Protein AF-A0AAP8N5K2-F1 (afdb_monomer_lite)

pLDDT: mean 96.01, std 2.8, range [82.38, 98.5]

Radius of gyration: 14.58 Å; chains: 1; bounding box: 33×29×34 Å

Secondary structure (DSSP, 8-state):
----SS-TTTTTTS-HHHHHHHHHHTT--EEEE-TTS-SSHHHHHHHHGGGT-EEEEE-----TTTS-HHHHHHHHHHHHT-

Foldseek 3Di:
DQADQVDCVRNVVPAPLNVLQVCLVVPAQADEDDPRFDQAPVRNCVSNVVSNHDHDYYDDDFDVVPDPPVVRCVVCVRVVND

Structure (mmCIF, N/CA/C/O backbone):
data_AF-A0AAP8N5K2-F1
#
_entry.id   AF-A0AAP8N5K2-F1
#
loop_
_atom_site.group_PDB
_atom_site.id
_atom_site.type_symbol
_atom_site.label_atom_id
_atom_site.label_alt_id
_atom_site.label_comp_id
_atom_site.label_asym_id
_atom_site.label_entity_id
_atom_site.label_seq_id
_atom_site.pdbx_PDB_ins_code
_atom_site.Cartn_x
_atom_site.Cartn_y
_atom_site.Cartn_z
_atom_site.occupancy
_atom_site.B_iso_or_equiv
_atom_site.auth_seq_id
_atom_site.auth_comp_id
_atom_site.auth_asym_id
_atom_site.auth_atom_id
_atom_site.pdbx_PDB_model_num
ATOM 1 N N . SER A 1 1 ? -10.045 11.033 3.640 1.00 82.38 1 SER A N 1
ATOM 2 C CA . SER A 1 1 ? -8.602 10.737 3.557 1.00 82.38 1 SER A CA 1
ATOM 3 C C . SER A 1 1 ? -7.925 11.291 4.799 1.00 82.38 1 SER A C 1
ATOM 5 O O . SER A 1 1 ? -8.288 12.393 5.194 1.00 82.38 1 SER A O 1
ATOM 7 N N . TRP A 1 2 ? -7.014 10.535 5.420 1.00 95.69 2 TRP A N 1
ATOM 8 C CA . TRP A 1 2 ? -6.417 10.850 6.734 1.00 95.69 2 TRP A CA 1
ATOM 9 C C . TRP A 1 2 ? -5.055 11.551 6.667 1.00 95.69 2 TRP A C 1
ATOM 11 O O . TRP A 1 2 ? -4.679 12.236 7.617 1.00 95.69 2 TRP A O 1
ATOM 21 N N . SER A 1 3 ? -4.325 11.392 5.564 1.00 95.75 3 SER A N 1
ATOM 22 C CA . SER A 1 3 ? -3.020 12.016 5.339 1.00 95.75 3 SER A CA 1
ATOM 23 C C . SER A 1 3 ? -2.745 12.196 3.849 1.00 95.75 3 SER A C 1
ATOM 25 O O . SER A 1 3 ? -3.372 11.543 3.011 1.00 95.75 3 SER A O 1
ATOM 27 N N . ASN A 1 4 ? -1.797 13.070 3.521 1.00 96.25 4 ASN A N 1
ATOM 28 C CA . ASN A 1 4 ? -1.300 13.267 2.165 1.00 96.25 4 ASN A CA 1
ATOM 29 C C . ASN A 1 4 ? 0.231 13.133 2.140 1.00 96.25 4 ASN A C 1
ATOM 31 O O . ASN A 1 4 ? 0.919 13.844 2.871 1.00 96.25 4 ASN A O 1
ATOM 35 N N . ASP A 1 5 ? 0.749 12.223 1.312 1.00 93.88 5 ASP A N 1
ATOM 36 C CA . ASP A 1 5 ? 2.190 11.945 1.241 1.00 93.88 5 ASP A CA 1
ATOM 37 C C . ASP A 1 5 ? 2.978 13.066 0.542 1.00 93.88 5 ASP A C 1
ATOM 39 O O . ASP A 1 5 ? 4.115 13.344 0.921 1.00 93.88 5 ASP A O 1
ATOM 43 N N . ASP A 1 6 ? 2.371 13.744 -0.438 1.00 95.12 6 ASP A N 1
ATOM 44 C CA . ASP A 1 6 ? 3.008 14.838 -1.184 1.00 95.12 6 ASP A CA 1
ATOM 45 C C . ASP A 1 6 ? 2.985 16.168 -0.412 1.00 95.12 6 ASP A C 1
ATOM 47 O O . ASP A 1 6 ? 3.874 17.007 -0.573 1.00 95.12 6 ASP A O 1
ATOM 51 N N . LEU A 1 7 ? 1.980 16.370 0.449 1.00 95.75 7 LEU A N 1
ATOM 52 C CA . LEU A 1 7 ? 1.818 17.555 1.290 1.00 95.75 7 LEU A CA 1
ATOM 53 C C . LEU A 1 7 ? 1.614 17.161 2.767 1.00 95.75 7 LEU A C 1
ATOM 55 O O . LEU A 1 7 ? 0.484 17.198 3.264 1.00 95.75 7 LEU A O 1
ATOM 59 N N . PRO A 1 8 ? 2.699 16.848 3.507 1.00 93.69 8 PRO A N 1
ATOM 60 C 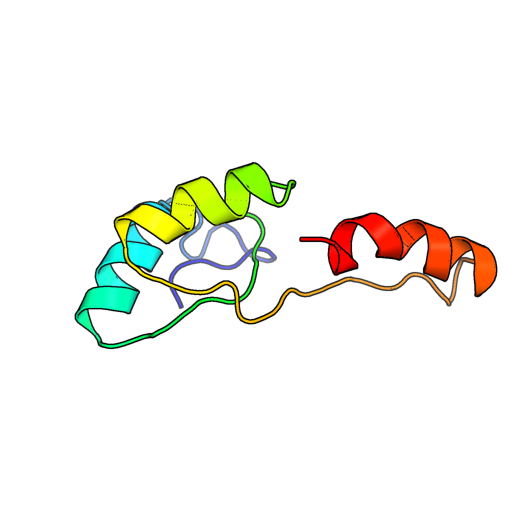CA . PRO A 1 8 ? 2.620 16.302 4.867 1.00 93.69 8 PRO A CA 1
ATOM 61 C C . PRO A 1 8 ? 1.921 17.198 5.897 1.00 93.69 8 PRO A C 1
ATOM 63 O O . PRO A 1 8 ? 1.443 16.708 6.916 1.00 93.69 8 PRO A O 1
ATOM 66 N N . SER A 1 9 ? 1.814 18.508 5.652 1.00 96.25 9 SER A N 1
ATOM 67 C CA . SER A 1 9 ? 1.039 19.408 6.519 1.00 96.25 9 SER A CA 1
ATOM 68 C C . SER A 1 9 ? -0.456 19.062 6.550 1.00 96.25 9 SER A C 1
ATOM 70 O O . SER A 1 9 ? -1.151 19.431 7.496 1.00 96.25 9 SER A O 1
ATOM 72 N N . LEU A 1 10 ? -0.954 18.320 5.556 1.00 96.00 10 LEU A N 1
ATOM 73 C CA . LEU A 1 10 ? -2.313 17.792 5.519 1.00 96.00 10 LEU A CA 1
ATOM 74 C C . LEU A 1 10 ? -2.362 16.397 6.155 1.00 96.00 10 LEU A C 1
ATOM 76 O O . LEU A 1 10 ? -2.305 15.374 5.474 1.00 96.00 10 LEU A O 1
ATOM 80 N N . GLY A 1 11 ? -2.482 16.360 7.483 1.00 95.38 11 GLY A N 1
ATOM 81 C CA . GLY A 1 11 ? -2.709 15.116 8.228 1.00 95.38 11 GLY A CA 1
ATOM 82 C C . GLY A 1 11 ? -1.471 14.229 8.400 1.00 95.38 11 GLY A C 1
ATOM 83 O O . GLY A 1 11 ? -1.602 13.061 8.753 1.00 95.38 11 GLY A O 1
ATOM 84 N N . GLY A 1 12 ? -0.259 14.748 8.181 1.00 95.12 12 GLY A N 1
ATOM 85 C CA . GLY A 1 12 ? 0.986 14.008 8.418 1.00 95.12 12 GLY A CA 1
ATOM 86 C C . GLY A 1 12 ? 1.160 13.545 9.866 1.00 95.12 12 GLY A C 1
ATOM 87 O O . GLY A 1 12 ? 1.708 12.468 10.087 1.00 95.12 12 GLY A O 1
ATOM 88 N N . GLU A 1 13 ? 0.612 14.277 10.835 1.00 96.56 13 GLU A N 1
ATOM 89 C CA . GLU A 1 13 ? 0.610 13.887 12.254 1.00 96.56 13 GLU A CA 1
ATOM 90 C C . GLU A 1 13 ? -0.423 12.801 12.583 1.00 96.56 13 GLU A C 1
ATOM 92 O O . GLU A 1 13 ? -0.338 12.171 13.634 1.00 96.56 13 GLU A O 1
ATOM 97 N N . THR A 1 14 ? -1.388 12.543 11.691 1.00 97.50 14 THR A N 1
ATOM 98 C CA . THR A 1 14 ? -2.390 11.492 11.891 1.00 97.50 14 THR A CA 1
ATOM 99 C C . THR A 1 14 ? -1.704 10.121 11.859 1.00 97.50 14 THR A C 1
ATOM 101 O O . THR A 1 14 ? -1.093 9.763 10.840 1.00 97.50 14 THR A O 1
ATOM 104 N N . PRO A 1 15 ? -1.766 9.325 12.941 1.00 97.19 15 PRO A N 1
ATOM 105 C CA . PRO A 1 15 ? -1.184 7.988 12.958 1.00 97.19 15 PRO A CA 1
ATOM 106 C C . PRO A 1 15 ? -1.885 7.047 11.975 1.00 97.19 15 PRO A C 1
ATOM 108 O O . PRO A 1 15 ? -3.089 7.160 11.745 1.00 97.19 15 PRO A O 1
ATOM 111 N N . LEU A 1 16 ? -1.152 6.058 11.450 1.00 97.50 16 LEU A N 1
ATOM 112 C CA . LEU A 1 16 ? -1.746 5.018 10.603 1.00 97.50 16 LEU A CA 1
ATOM 113 C C . LEU A 1 16 ? -2.883 4.285 11.333 1.00 97.50 16 LEU A C 1
ATOM 115 O O . LEU A 1 16 ? -3.941 4.063 10.756 1.00 97.50 16 LEU A O 1
ATOM 119 N N . SER A 1 17 ? -2.695 3.976 12.618 1.00 98.00 17 SER A N 1
ATOM 120 C CA . SER A 1 17 ? -3.695 3.291 13.444 1.00 98.00 17 SER A CA 1
ATOM 121 C C . SER A 1 17 ? -5.033 4.027 13.514 1.00 98.00 17 SER A C 1
ATOM 123 O O . SER A 1 17 ? -6.062 3.363 13.536 1.00 98.00 17 SER A O 1
ATOM 125 N N . THR A 1 18 ? -5.032 5.365 13.509 1.00 98.44 18 THR A N 1
ATOM 126 C CA . THR A 1 18 ? -6.256 6.181 13.489 1.00 98.44 18 THR A CA 1
ATOM 127 C C . THR A 1 18 ? -7.022 5.992 12.184 1.00 98.44 18 THR A C 1
ATOM 129 O O . THR A 1 18 ? -8.229 5.774 12.205 1.00 98.44 18 THR A O 1
ATOM 132 N N . ALA A 1 19 ? -6.322 6.013 11.047 1.00 97.81 19 ALA A N 1
ATOM 133 C CA . ALA A 1 19 ? -6.951 5.779 9.751 1.00 97.81 19 ALA A CA 1
ATOM 134 C C . ALA A 1 19 ? -7.542 4.364 9.655 1.00 97.81 19 ALA A C 1
ATOM 136 O O . ALA A 1 19 ? -8.663 4.199 9.183 1.00 97.81 19 ALA A O 1
ATOM 137 N N . LEU A 1 20 ? -6.811 3.353 10.140 1.00 98.31 20 LEU A N 1
ATOM 138 C CA . LEU A 1 20 ? -7.262 1.960 10.122 1.00 98.31 20 LEU A CA 1
ATOM 139 C C . LEU A 1 20 ? -8.468 1.729 11.043 1.00 98.31 20 LEU A C 1
ATOM 141 O O . LEU A 1 20 ? -9.430 1.088 10.622 1.00 98.31 20 LEU A O 1
ATOM 145 N N . SER A 1 21 ? -8.449 2.273 12.266 1.00 98.50 21 SER A N 1
ATOM 146 C CA . SER A 1 21 ? -9.577 2.142 13.195 1.00 98.50 21 SER A CA 1
ATOM 147 C C . SER A 1 21 ? -10.829 2.820 12.652 1.00 98.50 21 SER A C 1
ATOM 149 O O . SER A 1 21 ? -11.868 2.180 12.540 1.00 98.50 21 SER A O 1
ATOM 151 N N . GLU A 1 22 ? -10.720 4.088 12.245 1.00 98.44 22 GLU A N 1
ATOM 152 C CA . GLU A 1 22 ? -11.873 4.838 11.746 1.00 98.44 22 GLU A CA 1
ATOM 153 C C . GLU A 1 22 ? -12.396 4.252 10.431 1.00 98.44 22 GLU A C 1
ATOM 155 O O . GLU A 1 22 ? -13.604 4.185 10.231 1.00 98.44 22 GLU A O 1
ATOM 160 N N . GLY A 1 23 ? -11.507 3.772 9.554 1.00 98.06 23 GLY A N 1
ATOM 161 C CA . GLY A 1 23 ? -11.879 3.067 8.329 1.00 98.06 23 GLY A CA 1
ATOM 162 C C . GLY A 1 23 ? -12.713 1.819 8.594 1.00 98.06 23 GLY A C 1
ATOM 163 O O . GLY A 1 23 ? -13.757 1.633 7.968 1.00 98.06 23 GLY A O 1
ATOM 164 N N . LYS A 1 24 ? -12.286 0.979 9.543 1.00 98.19 24 LYS A N 1
ATOM 165 C CA . LYS A 1 24 ? -13.061 -0.202 9.937 1.00 98.19 24 LYS A CA 1
ATOM 166 C C . LYS A 1 24 ? -14.408 0.194 10.543 1.00 98.19 24 LYS A C 1
ATOM 168 O O . LYS A 1 24 ? -15.422 -0.394 10.171 1.00 98.19 24 LYS A O 1
ATOM 173 N N . ASP A 1 25 ? -14.435 1.213 11.403 1.00 98.44 25 ASP A N 1
ATOM 174 C CA . ASP A 1 25 ? -15.660 1.695 12.056 1.00 98.44 25 ASP A CA 1
ATOM 175 C C . ASP A 1 25 ? -16.710 2.198 11.050 1.00 98.44 25 ASP A C 1
ATOM 177 O O . ASP A 1 25 ? -17.911 2.027 11.269 1.00 98.44 25 ASP A O 1
ATOM 181 N N . ILE A 1 26 ? -16.277 2.773 9.920 1.00 97.69 26 ILE A N 1
ATOM 182 C CA . ILE A 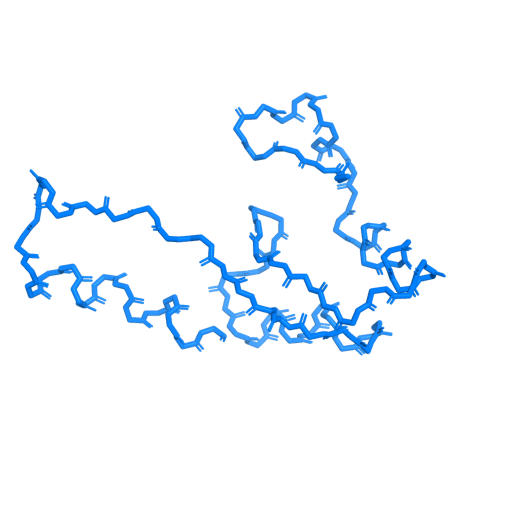1 26 ? -17.172 3.213 8.833 1.00 97.69 26 ILE A CA 1
ATOM 183 C C . ILE A 1 26 ? -17.443 2.132 7.773 1.00 97.69 26 ILE A C 1
ATOM 185 O O . ILE A 1 26 ? -18.117 2.409 6.780 1.00 97.69 26 ILE A O 1
ATOM 189 N N . GLY A 1 27 ? -16.950 0.907 7.977 1.00 98.12 27 GLY A N 1
ATOM 190 C CA . GLY A 1 27 ? -17.258 -0.255 7.142 1.00 98.12 27 GLY A CA 1
ATOM 191 C C . GLY A 1 27 ? -16.335 -0.472 5.943 1.00 98.12 27 GLY A C 1
ATOM 192 O O . GLY A 1 27 ? -16.741 -1.133 4.990 1.00 98.12 27 GLY A O 1
ATOM 193 N N . TYR A 1 28 ? -15.113 0.067 5.949 1.00 98.06 28 TYR A N 1
ATOM 194 C CA . TYR A 1 28 ? -14.117 -0.311 4.943 1.00 98.06 28 TYR A CA 1
ATOM 195 C C . TYR A 1 28 ? -13.606 -1.732 5.186 1.00 98.06 28 TYR A C 1
ATOM 197 O O . TYR A 1 28 ? -13.426 -2.166 6.323 1.00 98.06 28 TYR A O 1
ATOM 205 N N . GLU A 1 29 ? -13.332 -2.436 4.090 1.00 98.19 29 GLU A N 1
ATOM 206 C CA . GLU A 1 29 ? -12.772 -3.794 4.102 1.00 98.19 29 GLU A CA 1
ATOM 207 C C . GLU A 1 29 ? -11.262 -3.806 3.833 1.00 98.19 29 GLU A C 1
ATOM 209 O O . GLU A 1 29 ? -10.604 -4.828 4.010 1.00 98.19 29 GLU A O 1
ATOM 214 N N . GLY A 1 30 ? -10.681 -2.673 3.435 1.00 97.56 30 GLY A N 1
ATOM 215 C CA . GLY A 1 30 ? -9.255 -2.581 3.161 1.00 97.56 30 GLY A CA 1
ATOM 216 C C . GLY A 1 30 ? -8.782 -1.184 2.784 1.00 97.56 30 GLY A C 1
ATOM 217 O O . GLY A 1 30 ? -9.574 -0.248 2.667 1.00 97.56 30 GLY A O 1
ATOM 218 N N . PHE A 1 31 ? -7.467 -1.061 2.615 1.00 97.62 31 PHE A N 1
ATOM 219 C CA . PHE A 1 31 ? -6.775 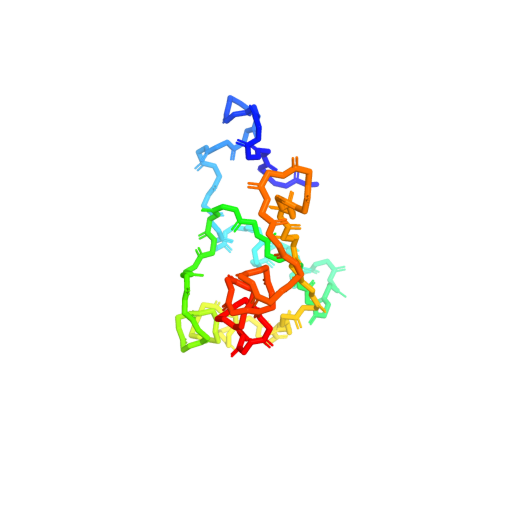0.186 2.293 1.00 97.62 31 PHE A CA 1
ATOM 220 C C . PHE A 1 31 ? -5.772 -0.006 1.156 1.00 97.62 31 PHE A C 1
ATOM 222 O O . PHE A 1 31 ? -5.226 -1.094 0.966 1.00 97.62 31 PHE A O 1
ATOM 229 N N . GLU A 1 32 ? -5.502 1.075 0.427 1.00 96.31 32 GLU A N 1
ATOM 230 C CA . GLU A 1 32 ? -4.337 1.163 -0.456 1.00 96.31 32 GLU A CA 1
ATOM 231 C C . GLU A 1 32 ? -3.091 1.611 0.330 1.00 96.31 32 GLU A C 1
ATOM 233 O O . GLU A 1 32 ? -3.208 2.341 1.322 1.00 96.31 32 GLU A O 1
ATOM 238 N N . LEU A 1 33 ? -1.896 1.199 -0.115 1.00 94.88 33 LEU A N 1
ATOM 239 C CA . LEU A 1 33 ? -0.628 1.641 0.477 1.00 94.88 33 LEU A CA 1
ATOM 240 C C . LEU A 1 33 ? -0.442 3.152 0.352 1.00 94.88 33 LEU A C 1
ATOM 242 O O . LEU A 1 33 ? -0.713 3.759 -0.683 1.00 94.88 33 LEU A O 1
ATOM 246 N N . ASN A 1 34 ? 0.149 3.723 1.394 1.00 93.56 34 ASN A N 1
ATOM 247 C CA . ASN A 1 34 ? 0.701 5.070 1.398 1.00 93.56 34 ASN A CA 1
ATOM 248 C C . ASN A 1 34 ? 2.030 5.085 2.170 1.00 93.56 34 ASN A C 1
ATOM 250 O O . ASN A 1 34 ? 2.469 4.064 2.709 1.00 93.56 34 ASN A O 1
ATOM 254 N N . GLY A 1 35 ? 2.660 6.252 2.262 1.00 92.62 35 GLY A N 1
ATOM 255 C CA . GLY A 1 35 ? 3.962 6.452 2.893 1.00 92.62 35 GLY A CA 1
ATOM 256 C C . GLY A 1 35 ? 4.031 6.120 4.387 1.00 92.62 35 GLY A C 1
ATOM 257 O O . GLY A 1 35 ? 5.130 6.080 4.940 1.00 92.62 35 GLY A O 1
ATOM 258 N N . LYS A 1 36 ? 2.895 5.868 5.053 1.00 94.56 36 LYS A N 1
ATOM 259 C CA . LYS A 1 36 ? 2.832 5.479 6.471 1.00 94.56 36 LYS A CA 1
ATOM 260 C C . LYS A 1 36 ? 2.866 3.966 6.694 1.00 94.56 36 LYS A C 1
ATOM 262 O O . LYS A 1 36 ? 3.059 3.546 7.835 1.00 94.56 36 LYS A O 1
ATOM 267 N N . PHE A 1 37 ? 2.672 3.154 5.655 1.00 96.56 37 PHE A N 1
ATOM 268 C CA . PHE A 1 37 ? 2.742 1.699 5.777 1.00 96.56 37 PHE A CA 1
ATOM 269 C C . PHE A 1 37 ? 4.194 1.202 5.890 1.00 96.56 37 PHE A C 1
ATOM 271 O O . PHE A 1 37 ? 5.120 1.837 5.373 1.00 96.56 37 PHE A O 1
ATOM 278 N N . PRO A 1 38 ? 4.419 0.048 6.544 1.00 96.00 38 PRO A N 1
ATOM 279 C CA . PRO A 1 38 ? 5.682 -0.677 6.442 1.00 96.00 38 PRO A CA 1
ATOM 280 C C . PRO A 1 38 ? 6.036 -1.011 4.987 1.00 96.00 38 PRO A C 1
ATOM 282 O O . PRO A 1 38 ? 5.171 -1.064 4.118 1.00 96.00 38 PRO A O 1
ATOM 285 N N . LYS A 1 39 ? 7.324 -1.251 4.723 1.00 90.94 39 LYS A N 1
ATOM 286 C CA . LYS A 1 39 ? 7.847 -1.483 3.362 1.00 90.94 39 LYS A CA 1
ATOM 287 C C . LYS A 1 39 ? 7.966 -2.959 2.982 1.00 90.94 39 LYS A C 1
ATOM 289 O O . LYS A 1 39 ? 8.510 -3.266 1.928 1.00 90.94 39 LYS A O 1
ATOM 294 N N . ASP A 1 40 ? 7.520 -3.854 3.854 1.00 93.94 40 ASP A N 1
ATOM 295 C CA . ASP A 1 40 ? 7.585 -5.299 3.670 1.00 93.94 40 ASP A CA 1
ATOM 296 C C . ASP A 1 40 ? 6.223 -5.943 3.953 1.00 93.94 40 ASP A C 1
ATOM 298 O O . ASP A 1 40 ? 5.470 -5.476 4.815 1.00 93.94 40 ASP A O 1
ATOM 302 N N . ALA A 1 41 ? 5.928 -7.031 3.237 1.00 94.50 41 ALA A N 1
ATOM 303 C CA . ALA A 1 41 ? 4.642 -7.731 3.277 1.00 94.50 41 ALA A CA 1
ATOM 304 C C . ALA A 1 41 ? 4.242 -8.142 4.702 1.00 94.50 41 ALA A C 1
ATOM 306 O O . ALA A 1 41 ? 3.092 -7.996 5.124 1.00 94.50 41 ALA A O 1
ATOM 307 N N . LYS A 1 42 ? 5.216 -8.617 5.492 1.00 96.44 42 LYS A N 1
ATOM 308 C CA . LYS A 1 42 ? 4.978 -9.033 6.875 1.00 96.44 42 LYS A CA 1
ATOM 309 C C . LYS A 1 42 ? 4.527 -7.847 7.725 1.00 96.44 42 LYS A C 1
ATOM 311 O O . LYS A 1 42 ? 3.538 -7.967 8.443 1.00 96.44 42 LYS A O 1
ATOM 316 N N . GLY A 1 43 ? 5.231 -6.722 7.645 1.00 97.50 43 GLY A N 1
ATOM 317 C CA . GLY A 1 43 ? 4.890 -5.500 8.357 1.00 97.50 43 GLY A CA 1
ATOM 318 C C . GLY A 1 43 ? 3.511 -4.974 7.967 1.00 97.50 43 GLY A C 1
ATOM 319 O O . GLY A 1 43 ? 2.719 -4.651 8.851 1.00 97.50 43 GLY A O 1
ATOM 320 N N . VAL A 1 44 ? 3.193 -4.939 6.669 1.00 97.44 44 VAL A N 1
ATOM 321 C CA . VAL A 1 44 ? 1.870 -4.514 6.180 1.00 97.44 44 VAL A CA 1
ATOM 322 C C . VAL A 1 44 ? 0.766 -5.423 6.728 1.00 97.44 44 VAL A C 1
ATOM 324 O O . VAL A 1 44 ? -0.211 -4.941 7.303 1.00 97.44 44 VAL A O 1
ATOM 327 N N . GLY A 1 45 ? 0.951 -6.741 6.643 1.00 97.38 45 GLY A N 1
ATOM 328 C CA . GLY A 1 45 ? 0.011 -7.701 7.213 1.00 97.38 45 GLY A CA 1
ATOM 329 C C . GLY A 1 45 ? -0.136 -7.562 8.731 1.00 97.38 45 GLY A C 1
ATOM 330 O O . GLY A 1 45 ? -1.244 -7.659 9.253 1.00 97.38 45 GLY A O 1
ATOM 331 N N . ASP A 1 46 ? 0.957 -7.311 9.455 1.00 98.12 46 ASP A N 1
ATOM 332 C CA . ASP A 1 46 ? 0.941 -7.148 10.911 1.00 98.12 46 ASP A CA 1
ATOM 333 C C . ASP A 1 46 ? 0.181 -5.889 11.361 1.00 98.12 46 ASP A C 1
ATOM 335 O O . ASP A 1 46 ? -0.481 -5.941 12.398 1.00 98.12 46 ASP A O 1
ATOM 339 N N . VAL A 1 47 ? 0.223 -4.785 10.600 1.00 98.12 47 VAL A N 1
ATOM 340 C CA . VAL A 1 47 ? -0.528 -3.560 10.949 1.00 98.12 47 VAL A CA 1
ATOM 341 C C . VAL A 1 47 ? -2.009 -3.633 10.578 1.00 98.12 47 VAL A C 1
ATOM 343 O O . VAL A 1 47 ? -2.825 -3.020 11.260 1.00 98.12 47 VAL A O 1
ATOM 346 N N . LEU A 1 48 ? -2.372 -4.385 9.535 1.00 98.25 48 LEU A N 1
ATOM 347 C CA . LEU A 1 48 ? -3.760 -4.528 9.079 1.00 98.25 48 LEU A CA 1
ATOM 348 C C . LEU A 1 48 ? -4.551 -5.577 9.874 1.00 98.25 48 LEU A C 1
ATOM 350 O O . LEU A 1 48 ? -5.729 -5.374 10.171 1.00 98.25 48 LEU A O 1
ATOM 354 N N . ARG A 1 49 ? -3.902 -6.683 10.265 1.00 98.25 49 ARG A N 1
ATOM 355 C CA . ARG A 1 49 ? -4.534 -7.830 10.945 1.00 98.25 49 ARG A CA 1
ATOM 356 C C . ARG A 1 49 ? -5.373 -7.464 12.181 1.00 98.25 49 ARG A C 1
ATOM 358 O O . ARG A 1 49 ? -6.451 -8.038 12.310 1.00 98.25 49 ARG A O 1
ATOM 365 N N . PRO A 1 50 ? -4.959 -6.545 13.080 1.00 98.44 50 PRO A N 1
ATOM 366 C CA . PRO A 1 50 ? -5.754 -6.191 14.261 1.00 98.44 50 PRO A CA 1
ATOM 367 C C . PRO A 1 50 ? -7.120 -5.576 13.935 1.00 98.44 50 PRO A C 1
ATOM 369 O O . PRO A 1 50 ? -8.017 -5.620 14.772 1.00 98.44 50 PRO A O 1
ATOM 372 N N . TYR A 1 51 ? -7.267 -5.008 12.738 1.00 98.19 51 TYR A N 1
ATOM 373 C CA . TYR A 1 51 ? -8.478 -4.329 12.285 1.00 98.19 51 TYR A CA 1
ATOM 374 C C . TYR A 1 51 ? -9.315 -5.184 11.330 1.00 98.19 51 TYR A C 1
ATOM 376 O O . TYR A 1 51 ? -10.384 -4.739 10.917 1.00 98.19 51 TYR A O 1
ATOM 384 N N . ASP A 1 52 ? -8.852 -6.393 10.981 1.00 98.06 52 ASP A N 1
ATOM 385 C CA . ASP A 1 52 ? -9.499 -7.250 9.981 1.00 98.06 52 ASP A CA 1
ATOM 386 C C . ASP A 1 52 ? -9.733 -6.482 8.661 1.00 98.06 52 ASP A C 1
ATOM 388 O O . ASP A 1 52 ? -10.859 -6.319 8.186 1.00 98.06 52 ASP A O 1
ATOM 392 N N . LEU A 1 53 ? -8.645 -5.906 8.138 1.00 98.44 53 LEU A N 1
ATOM 393 C CA . LEU A 1 53 ? -8.601 -5.128 6.899 1.00 98.44 53 LEU A CA 1
ATOM 394 C C . LEU A 1 53 ? -7.648 -5.789 5.898 1.00 98.44 53 LEU A C 1
ATOM 396 O O . LEU A 1 53 ? -6.616 -6.342 6.279 1.00 98.44 53 LEU A O 1
ATOM 400 N N . ALA A 1 54 ? -7.971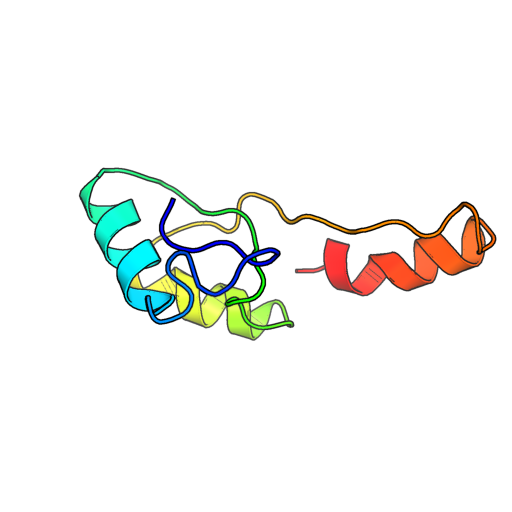 -5.694 4.613 1.00 97.56 54 ALA A N 1
ATOM 401 C CA . ALA A 1 54 ? -7.127 -6.164 3.524 1.00 97.56 54 ALA A CA 1
ATOM 402 C C . ALA A 1 54 ? -6.203 -5.060 2.991 1.00 97.56 54 ALA A C 1
ATOM 404 O O . ALA A 1 54 ? -6.539 -3.871 3.005 1.00 97.56 54 ALA A O 1
ATOM 405 N N . LEU A 1 55 ? -5.055 -5.470 2.451 1.00 97.06 55 LEU A N 1
ATOM 406 C CA . LEU A 1 55 ? -4.313 -4.633 1.519 1.00 97.06 55 LEU A CA 1
ATOM 407 C C . LEU A 1 55 ? -4.994 -4.735 0.147 1.00 97.06 55 LEU A C 1
ATOM 409 O O . LEU A 1 55 ? -5.089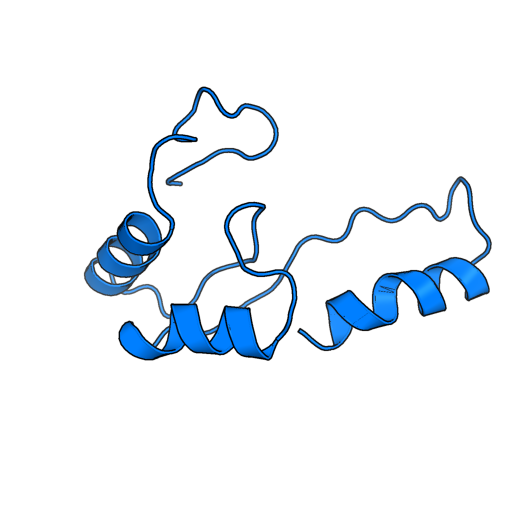 -5.827 -0.407 1.00 97.06 55 LEU A O 1
ATOM 413 N N . VAL A 1 56 ? -5.485 -3.615 -0.387 1.00 96.44 56 VAL A N 1
ATOM 414 C CA . VAL A 1 56 ? -6.260 -3.592 -1.641 1.00 96.44 56 VAL A CA 1
ATOM 415 C C . VAL A 1 56 ? -5.362 -3.355 -2.850 1.00 96.44 56 VAL A C 1
ATOM 417 O O . VAL A 1 56 ? -5.502 -4.023 -3.873 1.00 96.44 56 VAL A O 1
ATOM 420 N N . SER A 1 57 ? -4.460 -2.381 -2.753 1.00 94.62 57 SER A N 1
ATOM 421 C CA . SER A 1 57 ? -3.553 -1.999 -3.836 1.00 94.62 57 SER A CA 1
ATOM 422 C C . SER A 1 57 ? -2.409 -1.127 -3.296 1.00 94.62 57 SER A C 1
ATOM 424 O O . SER A 1 57 ? -2.370 -0.794 -2.110 1.00 94.62 57 SER A O 1
ATOM 426 N N . GLY A 1 58 ? -1.473 -0.723 -4.153 1.00 93.88 58 GLY A N 1
ATOM 427 C CA . GLY A 1 58 ? -0.456 0.258 -3.791 1.00 93.88 58 GLY A CA 1
ATOM 428 C C . GLY A 1 58 ? 0.134 0.953 -5.007 1.00 93.88 58 GLY A C 1
ATOM 429 O O . GLY A 1 58 ? 0.366 0.326 -6.043 1.00 93.88 58 GLY A O 1
ATOM 430 N N . TRP A 1 59 ? 0.414 2.248 -4.872 1.00 94.38 59 TRP A N 1
ATOM 431 C CA . TRP A 1 59 ? 1.004 3.045 -5.943 1.00 94.38 59 TRP A CA 1
ATOM 432 C C . TRP A 1 59 ? 2.505 2.767 -6.110 1.00 94.38 59 TRP A C 1
ATOM 434 O O . TRP A 1 59 ? 3.269 2.829 -5.148 1.00 94.38 59 TRP A O 1
ATOM 444 N N . TYR A 1 60 ? 2.936 2.545 -7.355 1.00 94.75 60 TYR A N 1
ATOM 445 C CA . TYR A 1 60 ? 4.345 2.447 -7.739 1.00 94.75 60 TYR A CA 1
ATOM 446 C C . TYR A 1 60 ? 4.686 3.488 -8.813 1.00 94.75 60 TYR A C 1
ATOM 448 O O . TYR A 1 60 ? 4.143 3.474 -9.919 1.00 94.75 60 TYR A O 1
ATOM 456 N N . SER A 1 61 ? 5.621 4.388 -8.504 1.00 94.56 61 SER A N 1
ATOM 457 C CA . SER A 1 61 ? 6.080 5.425 -9.436 1.00 94.56 61 SER A CA 1
ATOM 458 C C . SER A 1 61 ? 7.116 4.876 -10.416 1.00 94.56 61 SER A C 1
ATOM 460 O O . SER A 1 61 ? 8.316 4.876 -10.123 1.00 94.56 61 SER A O 1
ATOM 462 N N . SER A 1 62 ? 6.655 4.459 -11.596 1.00 95.81 62 SER A N 1
ATOM 463 C CA . SER A 1 62 ? 7.531 3.905 -12.628 1.00 95.81 62 SER A CA 1
ATOM 464 C C . SER A 1 62 ? 8.578 4.897 -13.151 1.00 95.81 62 SER A C 1
ATOM 466 O O . SER A 1 62 ? 8.341 6.105 -13.246 1.00 95.81 62 SER A O 1
ATOM 468 N N . ARG A 1 63 ? 9.750 4.381 -13.537 1.00 97.31 63 ARG A N 1
ATOM 469 C CA . ARG A 1 63 ? 10.861 5.140 -14.129 1.00 97.31 63 ARG A CA 1
ATOM 470 C C . ARG A 1 63 ? 11.233 4.676 -15.537 1.00 97.31 63 ARG A C 1
ATOM 472 O O . ARG A 1 63 ? 12.364 4.912 -15.956 1.00 97.31 63 ARG A O 1
ATOM 479 N N . LEU A 1 64 ? 10.295 4.121 -16.311 1.00 96.69 64 LEU A N 1
ATOM 480 C CA . LEU A 1 64 ? 10.529 3.675 -17.701 1.00 96.69 64 LEU A CA 1
ATOM 481 C C . LEU A 1 64 ? 11.116 4.751 -18.634 1.00 96.69 64 LEU A C 1
ATOM 483 O O . LEU A 1 64 ? 11.839 4.434 -19.569 1.00 96.69 64 LEU A O 1
ATOM 487 N N . ALA A 1 65 ? 10.875 6.040 -18.376 1.00 97.38 65 ALA A N 1
ATOM 488 C CA . ALA A 1 65 ? 11.518 7.122 -19.136 1.00 97.38 65 ALA A CA 1
ATOM 489 C C . ALA A 1 65 ? 13.037 7.252 -18.867 1.00 97.38 65 ALA A C 1
ATOM 491 O O . ALA A 1 65 ? 13.724 8.027 -19.530 1.00 97.38 65 ALA A O 1
ATOM 492 N N . ARG A 1 66 ? 13.555 6.561 -17.846 1.00 97.38 66 ARG A N 1
ATOM 493 C CA . ARG A 1 66 ? 14.934 6.645 -17.337 1.00 97.38 66 ARG A CA 1
ATOM 494 C C . ARG A 1 66 ? 15.619 5.281 -17.199 1.00 97.38 66 ARG A C 1
ATOM 496 O O . ARG A 1 66 ? 16.805 5.262 -16.887 1.00 97.38 66 ARG A O 1
ATOM 503 N N . ARG A 1 67 ? 14.893 4.177 -17.385 1.00 96.56 67 ARG A N 1
ATOM 504 C CA . ARG A 1 67 ? 15.353 2.792 -17.214 1.00 96.56 67 ARG A CA 1
ATOM 505 C C . ARG A 1 67 ? 14.827 1.922 -18.345 1.00 96.56 67 ARG A C 1
ATOM 507 O O . ARG A 1 67 ? 13.786 2.219 -18.926 1.00 96.56 67 ARG A O 1
ATOM 514 N N . SER A 1 68 ? 15.534 0.840 -18.639 1.00 98.25 68 SER A N 1
ATOM 515 C CA . SER A 1 68 ? 15.028 -0.198 -19.534 1.00 98.25 68 SER A CA 1
ATOM 516 C C . SER A 1 68 ? 13.847 -0.947 -18.907 1.00 98.25 68 SER A C 1
ATOM 518 O O . SER A 1 68 ? 13.664 -0.959 -17.691 1.00 98.25 68 SER A O 1
ATOM 520 N N . VAL A 1 69 ? 13.061 -1.628 -19.744 1.00 98.00 69 VAL A N 1
ATOM 521 C CA . VAL A 1 69 ? 11.951 -2.478 -19.283 1.00 98.00 69 VAL A CA 1
ATOM 522 C C . VAL A 1 69 ? 12.440 -3.572 -18.329 1.00 98.00 69 VAL A C 1
ATOM 524 O O . VAL A 1 69 ? 11.788 -3.834 -17.327 1.00 98.00 69 VAL A O 1
ATOM 527 N N . ALA A 1 70 ? 13.595 -4.186 -18.608 1.00 98.19 70 ALA A N 1
ATOM 528 C CA . ALA A 1 70 ? 14.149 -5.245 -17.764 1.00 98.19 70 ALA A CA 1
ATOM 529 C C . ALA A 1 70 ? 14.518 -4.734 -16.361 1.00 98.19 70 ALA A C 1
ATOM 531 O O . ALA A 1 70 ? 14.156 -5.361 -15.371 1.00 98.19 70 ALA A O 1
ATOM 532 N N . GLU A 1 71 ? 15.177 -3.574 -16.274 1.00 98.06 71 GLU A N 1
ATOM 533 C CA . GLU A 1 71 ? 15.502 -2.936 -14.990 1.00 98.06 71 GLU A CA 1
ATOM 534 C C . GLU A 1 71 ? 14.245 -2.517 -14.221 1.00 98.06 71 GLU A C 1
ATOM 536 O O . GLU A 1 71 ? 14.228 -2.560 -12.996 1.00 98.06 71 GLU A O 1
ATOM 541 N N . GLU A 1 72 ? 13.192 -2.095 -14.921 1.00 97.75 72 GLU A N 1
ATOM 542 C CA . GLU A 1 72 ? 11.942 -1.706 -14.275 1.00 97.75 72 GLU A CA 1
ATOM 543 C C . GLU A 1 72 ? 11.170 -2.911 -13.718 1.00 97.75 72 GLU A C 1
ATOM 545 O O . GLU A 1 72 ? 10.626 -2.828 -12.620 1.00 97.75 72 GLU A O 1
ATOM 550 N N . ILE A 1 73 ? 11.157 -4.036 -14.442 1.00 97.06 73 ILE A N 1
ATOM 551 C CA . ILE A 1 73 ? 10.555 -5.294 -13.974 1.00 97.06 73 ILE A CA 1
ATOM 552 C C . ILE A 1 73 ? 11.264 -5.795 -12.710 1.00 97.06 73 ILE A C 1
ATOM 554 O O . ILE A 1 73 ? 10.599 -6.192 -11.756 1.00 97.06 73 ILE A O 1
ATOM 558 N N . ASP A 1 74 ? 12.596 -5.739 -12.677 1.00 97.00 74 ASP A N 1
ATOM 559 C CA . ASP A 1 74 ? 13.366 -6.068 -11.473 1.00 97.00 74 ASP A CA 1
ATOM 560 C C . ASP A 1 74 ? 13.032 -5.100 -10.322 1.00 97.00 74 ASP A C 1
ATOM 562 O O . ASP A 1 74 ? 12.724 -5.515 -9.205 1.00 97.00 74 ASP A O 1
ATOM 566 N N . ALA A 1 75 ? 12.973 -3.796 -10.611 1.00 96.06 75 ALA A N 1
ATOM 567 C CA . ALA A 1 75 ? 12.723 -2.765 -9.608 1.00 96.06 75 ALA A CA 1
ATOM 568 C C . ALA A 1 75 ? 11.297 -2.749 -9.027 1.00 96.06 75 ALA A C 1
ATOM 570 O O . ALA A 1 75 ? 11.111 -2.194 -7.942 1.00 96.06 75 ALA A O 1
ATOM 571 N N . ILE A 1 76 ? 10.285 -3.263 -9.735 1.00 95.81 76 ILE A N 1
ATOM 572 C CA . ILE A 1 76 ? 8.906 -3.356 -9.222 1.00 95.81 76 ILE A CA 1
ATOM 573 C C . ILE A 1 76 ? 8.662 -4.655 -8.440 1.00 95.81 76 ILE A C 1
ATOM 575 O O . ILE A 1 76 ? 7.689 -4.727 -7.693 1.00 95.81 76 ILE A O 1
ATOM 579 N N . GLY A 1 77 ? 9.543 -5.657 -8.556 1.00 94.06 77 GLY A N 1
ATOM 580 C CA . GLY A 1 77 ? 9.341 -6.996 -7.990 1.00 94.06 77 GLY A CA 1
ATOM 581 C C . GLY A 1 77 ? 8.931 -6.979 -6.517 1.00 94.06 77 GLY A C 1
ATOM 582 O O . GLY A 1 77 ? 7.876 -7.498 -6.164 1.00 94.06 77 GLY A O 1
ATOM 583 N N . SER A 1 78 ? 9.683 -6.266 -5.672 1.00 90.81 78 SER A N 1
ATOM 584 C CA . SER A 1 78 ? 9.385 -6.192 -4.235 1.00 90.81 78 SER A CA 1
ATOM 585 C C . SER A 1 78 ? 8.049 -5.525 -3.905 1.00 90.81 78 SER A C 1
ATOM 587 O O . SER A 1 78 ? 7.518 -5.757 -2.831 1.00 90.81 78 SER A O 1
ATOM 589 N N . HIS A 1 79 ? 7.534 -4.654 -4.780 1.00 92.25 79 HIS A N 1
ATOM 590 C CA . HIS A 1 79 ? 6.244 -3.979 -4.593 1.00 92.25 79 HIS A CA 1
ATOM 591 C C . HIS A 1 79 ? 5.070 -4.886 -4.967 1.00 92.25 79 HIS A C 1
ATOM 593 O O . HIS A 1 79 ? 4.010 -4.799 -4.361 1.00 92.25 79 HIS A O 1
ATOM 599 N N . VAL A 1 80 ? 5.258 -5.758 -5.962 1.00 91.19 80 VAL A N 1
ATOM 600 C CA . VAL A 1 80 ? 4.250 -6.745 -6.390 1.00 91.19 80 VAL A CA 1
ATOM 601 C C . VAL A 1 80 ? 4.088 -7.870 -5.366 1.00 91.19 80 VAL A C 1
ATOM 603 O O . VAL A 1 80 ? 3.012 -8.448 -5.266 1.00 91.19 80 VAL A O 1
ATOM 606 N N . GLU A 1 81 ? 5.141 -8.175 -4.610 1.00 88.69 81 GLU A N 1
A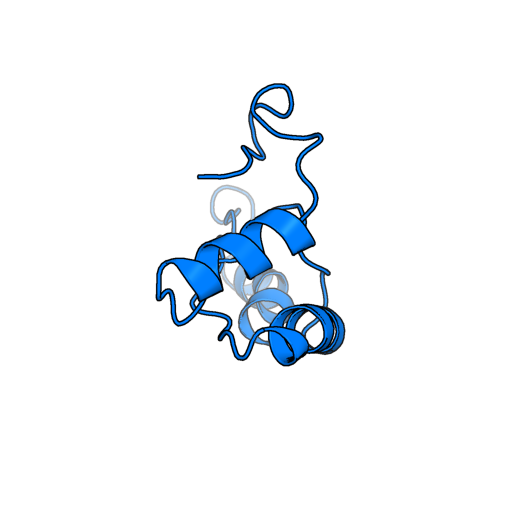TOM 607 C CA . GLU A 1 81 ? 5.155 -9.226 -3.584 1.00 88.69 81 GLU A CA 1
ATOM 608 C C . GLU A 1 81 ? 4.667 -8.763 -2.194 1.00 88.69 81 GLU A C 1
ATOM 610 O O . GLU A 1 81 ? 4.806 -9.516 -1.226 1.00 88.69 81 GLU A O 1
ATOM 615 N N . LEU A 1 82 ? 4.134 -7.537 -2.075 1.00 85.69 82 LEU A N 1
ATOM 616 C CA . LEU A 1 82 ? 3.604 -6.982 -0.818 1.00 85.69 82 LEU A CA 1
ATOM 617 C C . LEU A 1 82 ? 2.280 -7.609 -0.368 1.00 85.69 82 LEU A C 1
ATOM 619 O O . LEU A 1 82 ? 1.423 -7.913 -1.227 1.00 85.69 82 LEU A O 1
#

Sequence (82 aa):
SWSNDDLPSLGGETPLSTALSEGKDIGYEGFELNGKFPKDAKGVGDVLRPYDLALVSGWYSSRLARRSVAEEIDAIGSHVEL